Protein AF-A0A251XPJ9-F1 (afdb_monomer)

Nearest PDB structures (foldseek):
  3isr-assembly1_B  TM=8.741E-01  e=3.648E-04  Cytophaga hutchinsonii ATCC 33406
  8yax-assembly1_A  TM=3.515E-01  e=8.093E+00  Severe acute respiratory syndrome coronavirus 2
  2rqr-assembly1_A  TM=3.341E-01  e=9.079E+00  Homo sapiens
  6znp-assembly1_A  TM=2.346E-01  e=5.731E+00  Bacillus subtilis subsp. subtilis str. 168

Mean predicted aligned error: 10.45 Å

pLDDT: mean 82.35, std 20.32, range [29.84, 98.69]

Radius of gyration: 21.4 Å; Cα contacts (8 Å, |Δi|>4): 212; chains: 1; bounding box: 67×49×52 Å

Solvent-accessible surface area (backbone atoms only — not comparable to full-atom values): 9079 Å² total; per-residue (Å²): 138,87,87,76,86,83,81,76,83,82,86,73,80,73,75,79,77,75,76,74,84,70,78,73,76,61,54,37,65,58,22,59,77,66,76,52,67,41,42,62,20,51,30,47,40,52,41,50,54,38,44,73,75,71,35,58,48,34,30,33,28,30,32,30,49,81,57,94,83,61,56,69,69,46,73,42,74,37,41,84,39,38,26,34,33,35,55,80,95,52,82,46,57,38,27,77,75,78,74,42,72,71,50,96,45,56,47,82,72,35,74,24,82,42,64,89,72,30,53,94,78,81,84,86,87,90,72,71,101,77,79,86,90,84,86,87,49,77,42,61,41,88,117

Secondary structure (DSSP, 8-state):
---------------------PPPP--HHHHHHHT---HHHHHHHHHHHHHHTT--EEEEEEEE-S-TTPPTT-EEEPEEEEEEEEESSSEEEEETTTTEE--TTEEEEEEESSGGGS-SS-----SSS--------EEE---

Sequence (143 aa):
MRGGRGDRPRDRRAGRVHGRRHERAVDAREAWEQGRGVCQDITHIVIGALRHVGIPARYVSGYLHPKPNAAVGETVTGESHAWVEWFCGEWRGWDPTNLIDIGDRHVLVGRGRDYRDVAPLRGIYAGPFRSKLFVRVEITRES

Structure (mmCIF, N/CA/C/O backbone):
data_AF-A0A251XPJ9-F1
#
_entry.id   AF-A0A251XPJ9-F1
#
loop_
_atom_site.group_PDB
_atom_site.id
_atom_site.type_symbol
_atom_site.label_atom_id
_atom_site.label_alt_id
_atom_site.label_comp_id
_atom_site.label_asym_id
_atom_site.label_entity_id
_atom_site.label_seq_id
_atom_site.pdbx_PDB_ins_code
_atom_site.Cartn_x
_atom_site.Cartn_y
_atom_site.Cartn_z
_atom_site.occupancy
_atom_site.B_iso_or_equiv
_atom_site.auth_seq_id
_atom_site.auth_comp_id
_atom_site.auth_asym_id
_atom_site.auth_atom_id
_atom_site.pdbx_PDB_model_num
ATOM 1 N N . MET A 1 1 ? 50.773 -41.123 -33.958 1.00 44.53 1 MET A N 1
ATOM 2 C CA . MET A 1 1 ? 50.890 -39.682 -33.647 1.00 44.53 1 MET A CA 1
ATOM 3 C C . MET A 1 1 ? 49.639 -39.263 -32.886 1.00 44.53 1 MET A C 1
ATOM 5 O O . MET A 1 1 ? 48.541 -39.513 -33.364 1.00 44.53 1 MET A O 1
ATOM 9 N N . ARG A 1 2 ? 49.810 -38.792 -31.646 1.00 39.00 2 ARG A N 1
ATOM 10 C CA . ARG A 1 2 ? 48.748 -38.367 -30.716 1.00 39.00 2 ARG A CA 1
ATOM 11 C C . ARG A 1 2 ? 48.429 -36.880 -30.921 1.00 39.00 2 ARG A C 1
ATOM 13 O O . ARG A 1 2 ? 49.341 -36.120 -31.216 1.00 39.00 2 ARG A O 1
ATOM 20 N N . GLY A 1 3 ? 47.191 -36.490 -30.608 1.00 34.38 3 GLY A N 1
ATOM 21 C CA . GLY A 1 3 ? 46.788 -35.106 -30.311 1.00 34.38 3 GLY A CA 1
ATOM 22 C C . GLY A 1 3 ? 45.812 -34.536 -31.344 1.00 34.38 3 GLY A C 1
ATOM 23 O O . GLY A 1 3 ? 46.030 -34.678 -32.534 1.00 34.38 3 GLY A O 1
ATOM 24 N N . GLY A 1 4 ? 44.695 -33.910 -30.993 1.00 34.53 4 GLY A N 1
ATOM 25 C CA . GLY A 1 4 ? 44.093 -33.613 -29.699 1.00 34.53 4 GLY A CA 1
ATOM 26 C C . GLY A 1 4 ? 42.725 -32.988 -29.989 1.00 34.53 4 GLY A C 1
ATOM 27 O O . GLY A 1 4 ? 42.618 -32.110 -30.842 1.00 34.53 4 GLY A O 1
ATOM 28 N N . ARG A 1 5 ? 41.664 -33.483 -29.343 1.00 44.56 5 ARG A N 1
ATOM 29 C CA . ARG A 1 5 ? 40.331 -32.869 -29.419 1.00 44.56 5 ARG A CA 1
ATOM 30 C C . ARG A 1 5 ? 40.390 -31.572 -28.618 1.00 44.56 5 ARG A C 1
ATOM 32 O O . ARG A 1 5 ? 40.651 -31.611 -27.421 1.00 44.56 5 ARG A O 1
ATOM 39 N N . GLY A 1 6 ? 40.210 -30.442 -29.294 1.00 38.50 6 GLY A N 1
ATOM 40 C CA . GLY A 1 6 ? 40.145 -29.133 -28.658 1.00 38.50 6 GLY A CA 1
ATOM 41 C C . GLY A 1 6 ? 38.839 -28.971 -27.889 1.00 38.50 6 GLY A C 1
ATOM 42 O O . GLY A 1 6 ? 37.822 -28.605 -28.474 1.00 38.50 6 GLY A O 1
ATOM 43 N N . ASP A 1 7 ? 38.884 -29.231 -26.585 1.00 41.91 7 ASP A N 1
ATOM 44 C CA . ASP A 1 7 ? 37.894 -28.749 -25.625 1.00 41.91 7 ASP A CA 1
ATOM 45 C C . ASP A 1 7 ? 38.012 -27.223 -25.524 1.00 41.91 7 ASP A C 1
ATOM 47 O O . ASP A 1 7 ? 39.033 -26.691 -25.083 1.00 41.91 7 ASP A O 1
ATOM 51 N N . ARG A 1 8 ? 36.965 -26.496 -25.931 1.00 42.53 8 ARG A N 1
ATOM 52 C CA . ARG A 1 8 ? 36.814 -25.077 -25.579 1.00 42.53 8 ARG A CA 1
ATOM 53 C C . ARG A 1 8 ? 36.023 -24.978 -24.271 1.00 42.53 8 ARG A C 1
ATOM 55 O O . ARG A 1 8 ? 34.913 -25.513 -24.204 1.00 42.53 8 ARG A O 1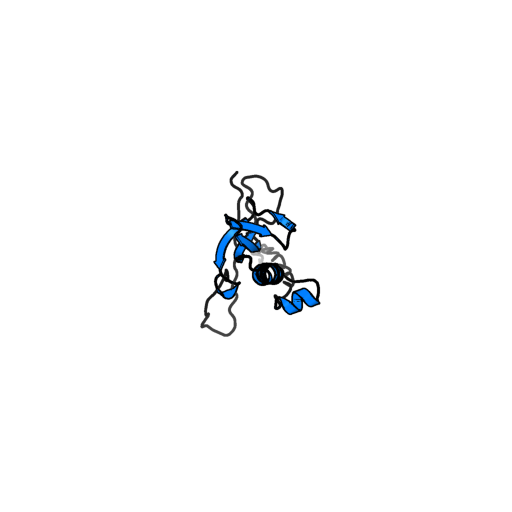
ATOM 62 N N . PRO A 1 9 ? 36.537 -24.285 -23.243 1.00 39.62 9 PRO A N 1
ATOM 63 C CA . PRO A 1 9 ? 35.864 -24.188 -21.959 1.00 39.62 9 PRO A CA 1
ATOM 64 C C . PRO A 1 9 ? 34.630 -23.283 -22.062 1.00 39.62 9 PRO A C 1
ATOM 66 O O . PRO A 1 9 ? 34.687 -22.158 -22.558 1.00 39.62 9 PRO A O 1
ATOM 69 N N . ARG A 1 10 ? 33.498 -23.789 -21.564 1.00 44.06 10 ARG A N 1
ATOM 70 C CA . ARG A 1 10 ? 32.281 -23.012 -21.314 1.00 44.06 10 ARG A CA 1
ATOM 71 C C . ARG A 1 10 ? 32.549 -22.062 -20.145 1.00 44.06 10 ARG A C 1
ATOM 73 O O . ARG A 1 10 ? 32.422 -22.473 -18.994 1.00 44.06 10 ARG A O 1
ATOM 80 N N . ASP A 1 11 ? 32.884 -20.806 -20.428 1.00 38.78 11 ASP A N 1
ATOM 81 C CA . ASP A 1 11 ? 32.900 -19.748 -19.412 1.00 38.78 11 ASP A CA 1
ATOM 82 C C . ASP A 1 11 ? 31.454 -19.381 -19.033 1.00 38.78 11 ASP A C 1
ATOM 84 O O . ASP A 1 11 ? 30.842 -18.457 -19.565 1.00 38.78 11 ASP A O 1
ATOM 88 N N . ARG A 1 12 ? 30.856 -20.175 -18.137 1.00 42.72 12 ARG A N 1
ATOM 89 C CA . ARG A 1 12 ? 29.672 -19.772 -17.376 1.00 42.72 12 ARG A CA 1
ATOM 90 C C . ARG A 1 12 ? 30.162 -19.074 -16.113 1.00 42.72 12 ARG A C 1
ATOM 92 O O . ARG A 1 12 ? 30.220 -19.690 -15.049 1.00 42.72 12 ARG A O 1
ATOM 99 N N . ARG A 1 13 ? 30.446 -17.772 -16.201 1.00 37.28 13 ARG A N 1
ATOM 100 C CA . ARG A 1 13 ? 30.416 -16.908 -15.015 1.00 37.28 13 ARG A CA 1
ATOM 101 C C . ARG A 1 13 ? 28.980 -16.865 -14.513 1.00 37.28 13 ARG A C 1
ATOM 103 O O . ARG A 1 13 ? 28.172 -16.048 -14.941 1.00 37.28 13 ARG A O 1
ATOM 110 N N . ALA A 1 14 ? 28.655 -17.789 -13.616 1.00 38.72 14 ALA A N 1
ATOM 111 C CA . ALA A 1 14 ? 27.504 -17.664 -12.746 1.00 38.72 14 ALA A CA 1
ATOM 112 C C . ALA A 1 14 ? 27.691 -16.366 -11.951 1.00 38.72 14 ALA A C 1
ATOM 114 O O . ALA A 1 14 ? 28.493 -16.305 -11.018 1.00 38.72 14 ALA A O 1
ATOM 115 N N . GLY A 1 15 ? 26.997 -15.306 -12.371 1.00 32.12 15 GLY A N 1
ATOM 116 C CA . GLY A 1 15 ? 26.893 -14.080 -11.598 1.00 32.12 15 GLY A CA 1
ATOM 117 C C . GLY A 1 15 ? 26.396 -14.446 -10.207 1.00 32.12 15 GLY A C 1
ATOM 118 O O . GLY A 1 15 ? 25.297 -14.975 -10.044 1.00 32.12 15 GLY A O 1
ATOM 119 N N . ARG A 1 16 ? 27.242 -14.229 -9.200 1.00 32.97 16 ARG A N 1
ATOM 120 C CA . ARG A 1 16 ? 26.884 -14.387 -7.795 1.00 32.97 16 ARG A CA 1
ATOM 121 C C . ARG A 1 16 ? 25.784 -13.369 -7.500 1.00 32.97 16 ARG A C 1
ATOM 123 O O . ARG A 1 16 ? 26.074 -12.195 -7.279 1.00 32.97 16 ARG A O 1
ATOM 130 N N . VAL A 1 17 ? 24.530 -13.820 -7.517 1.00 41.19 17 VAL A N 1
ATOM 131 C CA . VAL A 1 17 ? 23.395 -13.056 -6.996 1.00 41.19 17 VAL A CA 1
ATOM 132 C C . VAL A 1 17 ? 23.682 -12.849 -5.514 1.00 41.19 17 VAL A C 1
ATOM 134 O O . VAL A 1 17 ? 23.558 -13.771 -4.708 1.00 41.19 17 VAL A O 1
ATOM 137 N N . HIS A 1 18 ? 24.161 -11.658 -5.163 1.00 32.25 18 HIS A N 1
ATOM 138 C CA . HIS A 1 18 ? 24.207 -11.224 -3.779 1.00 32.25 18 HIS A CA 1
ATOM 139 C C . HIS A 1 18 ? 22.756 -11.134 -3.320 1.00 32.25 18 HIS A C 1
ATOM 141 O O . HIS A 1 18 ? 22.046 -10.196 -3.676 1.00 32.25 18 HIS A O 1
ATOM 147 N N . GLY A 1 19 ? 22.293 -12.152 -2.592 1.00 29.84 19 GLY A N 1
ATOM 148 C CA . GLY A 1 19 ? 21.022 -12.074 -1.892 1.00 29.84 19 GLY A CA 1
ATOM 149 C C . GLY A 1 19 ? 21.098 -10.874 -0.959 1.00 29.84 19 GLY A C 1
ATOM 150 O O . GLY A 1 19 ? 21.861 -10.900 0.008 1.00 29.84 19 GLY A O 1
ATOM 151 N N . ARG A 1 20 ? 20.369 -9.801 -1.283 1.00 40.41 20 ARG A N 1
ATOM 152 C CA . ARG A 1 20 ? 20.173 -8.696 -0.347 1.00 40.41 20 ARG A CA 1
ATOM 153 C C . ARG A 1 20 ? 19.588 -9.312 0.923 1.00 40.41 20 ARG A C 1
ATOM 155 O O . ARG A 1 20 ? 18.645 -10.099 0.845 1.00 40.41 20 ARG A O 1
ATOM 162 N N . ARG A 1 21 ? 20.169 -9.005 2.087 1.00 39.47 21 ARG A N 1
ATOM 163 C CA . ARG A 1 21 ? 19.489 -9.261 3.361 1.00 39.47 21 ARG A CA 1
ATOM 164 C C . ARG A 1 21 ? 18.200 -8.450 3.300 1.00 39.47 21 ARG A C 1
ATOM 166 O O . ARG A 1 21 ? 18.252 -7.230 3.393 1.00 39.47 21 ARG A O 1
ATOM 173 N N . HIS A 1 22 ? 17.077 -9.117 3.067 1.00 53.41 22 HIS A N 1
ATOM 174 C CA . HIS A 1 22 ? 15.778 -8.504 3.277 1.00 53.41 22 HIS A CA 1
ATOM 175 C C . HIS A 1 22 ? 15.686 -8.192 4.771 1.00 53.41 22 HIS A C 1
ATOM 177 O O . HIS A 1 22 ? 15.944 -9.077 5.594 1.00 53.41 22 HIS A O 1
ATOM 183 N N . GLU A 1 23 ? 15.396 -6.939 5.124 1.00 61.22 23 GLU A N 1
ATOM 184 C CA . GLU A 1 23 ? 14.970 -6.639 6.488 1.00 61.22 23 GLU A CA 1
ATOM 185 C C . GLU A 1 23 ? 13.778 -7.541 6.804 1.00 61.22 23 GLU A C 1
ATOM 187 O O . GLU A 1 23 ? 12.870 -7.734 5.991 1.00 61.22 23 GLU A O 1
ATOM 192 N N . ARG A 1 24 ? 13.866 -8.226 7.941 1.00 74.12 24 ARG A N 1
ATOM 193 C CA . ARG A 1 24 ? 12.836 -9.165 8.363 1.00 74.12 24 ARG A CA 1
ATOM 194 C C . ARG A 1 24 ? 11.634 -8.334 8.789 1.00 74.12 24 ARG A C 1
ATOM 196 O O . ARG A 1 24 ? 11.803 -7.467 9.638 1.00 74.12 24 ARG A O 1
ATOM 203 N N . ALA A 1 25 ? 10.460 -8.628 8.234 1.00 76.38 25 ALA A N 1
ATOM 204 C CA . ALA A 1 25 ? 9.221 -8.046 8.730 1.00 76.38 25 ALA A CA 1
ATOM 205 C C . ALA A 1 25 ? 9.090 -8.321 10.233 1.00 76.38 25 ALA A C 1
ATOM 207 O O . ALA A 1 25 ? 9.270 -9.466 10.675 1.00 76.38 25 ALA A O 1
ATOM 208 N N . VAL A 1 26 ? 8.817 -7.267 10.988 1.00 81.56 26 VAL A N 1
ATOM 209 C CA . VAL A 1 26 ? 8.510 -7.321 12.419 1.00 81.56 26 VAL A CA 1
ATOM 210 C C . VAL A 1 26 ? 7.018 -7.052 12.614 1.00 81.56 26 VAL A C 1
ATOM 212 O O . VAL A 1 26 ? 6.260 -6.994 11.646 1.00 81.56 26 VAL A O 1
ATOM 215 N N . ASP A 1 27 ? 6.541 -6.960 13.852 1.00 84.56 27 ASP A N 1
ATOM 216 C CA . ASP A 1 27 ? 5.191 -6.442 14.067 1.00 84.56 27 ASP A CA 1
ATOM 217 C C . ASP A 1 27 ? 5.179 -4.902 14.069 1.00 84.56 27 ASP A C 1
ATOM 219 O O . ASP A 1 27 ? 6.206 -4.233 14.197 1.00 84.56 27 ASP A O 1
ATOM 223 N N . ALA A 1 28 ? 3.989 -4.324 13.893 1.00 82.44 28 ALA A N 1
ATOM 224 C CA . ALA A 1 28 ? 3.820 -2.876 13.796 1.00 82.44 28 ALA A CA 1
ATOM 225 C C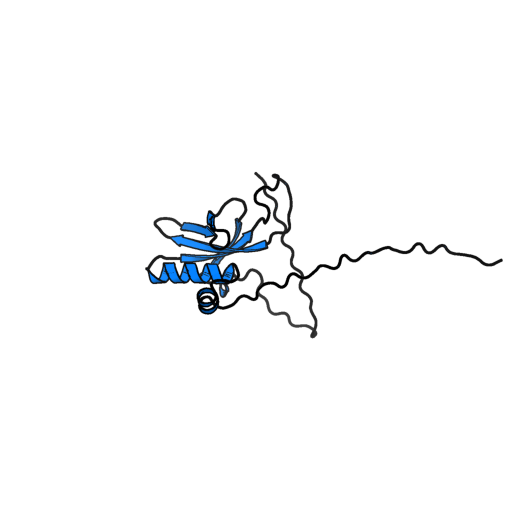 . ALA A 1 28 ? 4.302 -2.127 15.050 1.00 82.44 28 ALA A C 1
ATOM 227 O O . ALA A 1 28 ? 4.740 -0.983 14.953 1.00 82.44 28 ALA A O 1
ATOM 228 N N . ARG A 1 29 ? 4.217 -2.756 16.227 1.00 86.81 29 ARG A N 1
ATOM 229 C CA . ARG A 1 29 ? 4.649 -2.139 17.480 1.00 86.81 29 ARG A CA 1
ATOM 230 C C . ARG A 1 29 ? 6.168 -2.051 17.524 1.00 86.81 29 ARG A C 1
ATOM 232 O O . ARG A 1 29 ? 6.698 -0.988 17.825 1.00 86.81 29 ARG A O 1
ATOM 239 N N . GLU A 1 30 ? 6.851 -3.137 17.188 1.00 89.06 30 GLU A N 1
ATOM 240 C CA . GLU A 1 30 ? 8.309 -3.171 17.139 1.00 89.06 30 GLU A CA 1
ATOM 241 C C . GLU A 1 30 ? 8.851 -2.167 16.108 1.00 89.06 30 GLU A C 1
ATOM 243 O O . GLU A 1 30 ? 9.756 -1.394 16.421 1.00 89.06 30 GLU A O 1
ATOM 248 N N . ALA A 1 31 ? 8.268 -2.107 14.907 1.00 87.88 31 ALA A N 1
ATOM 249 C CA . ALA A 1 31 ? 8.675 -1.131 13.893 1.00 87.88 31 ALA A CA 1
ATOM 250 C C . ALA A 1 31 ? 8.453 0.324 14.343 1.00 87.88 31 ALA A C 1
ATOM 252 O O . ALA A 1 31 ? 9.283 1.192 14.062 1.00 87.88 31 ALA A O 1
ATOM 253 N N . TRP A 1 32 ? 7.363 0.592 15.071 1.00 84.69 32 TRP A N 1
ATOM 254 C CA . TRP A 1 32 ? 7.095 1.905 15.660 1.00 84.69 32 TRP A CA 1
ATOM 255 C C . TRP A 1 32 ? 8.151 2.282 16.703 1.00 84.69 32 TRP A C 1
ATOM 257 O O . TRP A 1 32 ? 8.717 3.370 16.639 1.00 84.69 32 TRP A O 1
ATOM 267 N N . GLU A 1 33 ? 8.457 1.369 17.627 1.00 89.62 33 GLU A N 1
ATOM 268 C CA . GLU A 1 33 ? 9.470 1.572 18.669 1.00 89.62 33 GLU A CA 1
ATOM 269 C C . GLU A 1 33 ? 10.878 1.772 18.071 1.00 89.62 33 GLU A C 1
ATOM 271 O O . GLU A 1 33 ? 11.669 2.549 18.603 1.00 89.62 33 GLU A O 1
ATOM 276 N N . GLN A 1 34 ? 11.188 1.120 16.945 1.00 89.25 34 GLN A N 1
ATOM 277 C CA . GLN A 1 34 ? 12.478 1.247 16.253 1.00 89.25 34 GLN A CA 1
ATOM 278 C C . GLN A 1 34 ? 12.562 2.438 15.288 1.00 89.25 34 GLN A C 1
ATOM 280 O O . GLN A 1 34 ? 13.659 2.766 14.831 1.00 89.25 34 GLN A O 1
ATOM 285 N N . GLY A 1 35 ? 11.433 3.053 14.922 1.00 84.69 35 GLY A N 1
ATOM 286 C CA . GLY A 1 35 ? 11.372 4.091 13.889 1.00 84.69 35 GLY A CA 1
ATOM 287 C C . GLY A 1 35 ? 11.771 3.609 12.486 1.00 84.69 35 GLY A C 1
ATOM 288 O O . GLY A 1 35 ? 12.088 4.426 11.624 1.00 84.69 35 GLY A O 1
ATOM 289 N N . ARG A 1 36 ? 11.794 2.291 12.253 1.00 83.38 36 ARG A N 1
ATOM 290 C CA . ARG A 1 36 ? 12.134 1.664 10.967 1.00 83.38 36 ARG A CA 1
ATOM 291 C C . ARG A 1 36 ? 11.442 0.310 10.833 1.00 83.38 36 ARG A C 1
ATOM 293 O O . ARG A 1 36 ? 11.222 -0.380 11.823 1.00 83.38 36 ARG A O 1
ATOM 300 N N . GLY A 1 37 ? 11.160 -0.090 9.601 1.00 87.50 37 GLY A N 1
ATOM 301 C CA . GLY A 1 37 ? 10.552 -1.376 9.272 1.00 87.50 37 GLY A CA 1
ATOM 302 C C . GLY A 1 37 ? 10.421 -1.538 7.764 1.00 87.50 37 GLY A C 1
ATOM 303 O O . GLY A 1 37 ? 10.752 -0.625 7.004 1.00 87.50 37 GLY A O 1
ATOM 304 N N . VAL A 1 38 ? 9.927 -2.692 7.320 1.00 92.06 38 VAL A N 1
ATOM 305 C CA . VAL A 1 38 ? 9.636 -2.900 5.893 1.00 92.06 38 VAL A CA 1
ATOM 306 C C . VAL A 1 38 ? 8.282 -2.293 5.513 1.00 92.06 38 VAL A C 1
ATOM 308 O O . VAL A 1 38 ? 7.491 -1.912 6.377 1.00 92.06 38 VAL A O 1
ATOM 311 N N . CYS A 1 39 ? 7.969 -2.243 4.213 1.00 94.25 39 CYS A N 1
ATOM 312 C CA . CYS A 1 39 ? 6.717 -1.661 3.714 1.00 94.25 39 CYS A CA 1
ATOM 313 C C . CYS A 1 39 ? 5.454 -2.258 4.358 1.00 94.25 39 CYS A C 1
ATOM 315 O O . CYS A 1 39 ? 4.476 -1.545 4.589 1.00 94.25 39 CYS A O 1
ATOM 317 N N . GLN A 1 40 ? 5.485 -3.547 4.710 1.00 94.19 40 GLN A N 1
ATOM 318 C CA . GLN A 1 40 ? 4.426 -4.211 5.468 1.00 94.19 40 GLN A CA 1
ATOM 319 C C . GLN A 1 40 ? 4.208 -3.564 6.843 1.00 94.19 40 GLN A C 1
ATOM 321 O O . GLN A 1 40 ? 3.070 -3.224 7.170 1.00 94.19 40 GLN A O 1
ATOM 326 N N . ASP A 1 41 ? 5.279 -3.385 7.615 1.00 94.12 41 ASP A N 1
ATOM 327 C CA . ASP A 1 41 ? 5.228 -2.910 9.000 1.00 94.12 41 ASP A CA 1
ATOM 328 C C . ASP A 1 41 ? 4.740 -1.459 9.037 1.00 94.12 41 ASP A C 1
ATOM 330 O O . ASP A 1 41 ? 3.806 -1.122 9.766 1.00 94.12 41 ASP A O 1
ATOM 334 N N . ILE A 1 42 ? 5.300 -0.621 8.158 1.00 95.25 42 ILE A N 1
ATOM 335 C CA . ILE A 1 42 ? 4.919 0.788 8.006 1.00 95.25 42 ILE A CA 1
ATOM 336 C C . ILE A 1 42 ? 3.437 0.899 7.613 1.00 95.25 42 ILE A C 1
ATOM 338 O O . ILE A 1 42 ? 2.688 1.684 8.197 1.00 95.25 42 ILE A O 1
ATOM 342 N N . THR A 1 43 ? 2.974 0.076 6.669 1.00 97.00 43 THR A N 1
ATOM 343 C CA . THR A 1 43 ? 1.562 0.064 6.257 1.00 97.00 43 THR A CA 1
ATOM 344 C C . THR A 1 43 ? 0.638 -0.341 7.410 1.00 97.00 43 THR A C 1
ATOM 346 O O . THR A 1 43 ? -0.422 0.263 7.588 1.00 97.00 43 THR A O 1
ATOM 349 N N . HIS A 1 44 ? 1.018 -1.327 8.232 1.00 96.50 44 HIS A N 1
ATOM 350 C CA . HIS A 1 44 ? 0.230 -1.712 9.410 1.00 96.50 44 HIS A CA 1
ATOM 351 C C . HIS A 1 44 ? 0.178 -0.619 10.474 1.00 96.50 44 HIS A C 1
ATOM 353 O O . HIS A 1 44 ? -0.896 -0.412 11.039 1.00 96.50 44 HIS A O 1
ATOM 359 N N . ILE A 1 45 ? 1.277 0.102 10.708 1.00 96.25 45 ILE A N 1
ATOM 360 C CA . ILE A 1 45 ? 1.303 1.258 11.617 1.00 96.25 45 ILE A CA 1
ATOM 361 C C . ILE A 1 45 ? 0.279 2.304 11.169 1.00 96.25 45 ILE A C 1
ATOM 363 O O . ILE A 1 45 ? -0.575 2.705 11.961 1.00 96.25 45 ILE A O 1
ATOM 367 N N . VAL A 1 46 ? 0.311 2.709 9.895 1.00 97.31 46 VAL A N 1
ATOM 368 C CA . VAL A 1 46 ? -0.590 3.752 9.375 1.00 97.31 46 VAL A CA 1
ATOM 369 C C . VAL A 1 46 ? -2.051 3.302 9.421 1.00 97.31 46 VAL A C 1
ATOM 371 O O . VAL A 1 46 ? -2.918 4.056 9.861 1.00 97.31 46 VAL A O 1
ATOM 374 N N . ILE A 1 47 ? -2.342 2.052 9.048 1.00 98.12 47 ILE A N 1
ATOM 375 C CA . ILE A 1 47 ? -3.693 1.483 9.172 1.00 98.12 47 ILE A CA 1
ATOM 376 C C . ILE A 1 47 ? -4.157 1.474 10.631 1.00 98.12 47 ILE A C 1
ATOM 378 O O . ILE A 1 47 ? -5.314 1.797 10.902 1.00 98.12 47 ILE A O 1
ATOM 382 N N . GLY A 1 48 ? -3.281 1.094 11.563 1.00 97.12 48 GLY A N 1
ATOM 383 C CA . GLY A 1 48 ? -3.566 1.104 12.995 1.00 97.12 48 GLY A CA 1
ATOM 384 C C . GLY A 1 48 ? -3.913 2.504 13.494 1.00 97.12 48 GLY A C 1
ATOM 385 O O . GLY A 1 48 ? -4.945 2.677 14.139 1.00 97.12 48 GLY A O 1
ATOM 386 N N . ALA A 1 49 ? -3.109 3.504 13.126 1.00 97.44 49 ALA A N 1
ATOM 387 C CA . ALA A 1 49 ? -3.328 4.904 13.480 1.00 97.44 49 ALA A CA 1
ATOM 388 C C . ALA A 1 49 ? -4.656 5.450 12.929 1.00 97.44 49 ALA A C 1
ATOM 390 O O . ALA A 1 49 ? -5.438 6.035 13.675 1.00 97.44 49 ALA A O 1
ATOM 391 N N . LEU A 1 50 ? -4.960 5.200 11.651 1.00 98.25 50 LEU A N 1
ATOM 392 C CA . LEU A 1 50 ? -6.221 5.622 11.032 1.00 98.25 50 LEU A CA 1
ATOM 393 C C . LEU A 1 50 ? -7.434 4.976 11.711 1.00 98.25 50 LEU A C 1
ATOM 395 O O . LEU A 1 50 ? -8.392 5.659 12.071 1.00 98.25 50 LEU 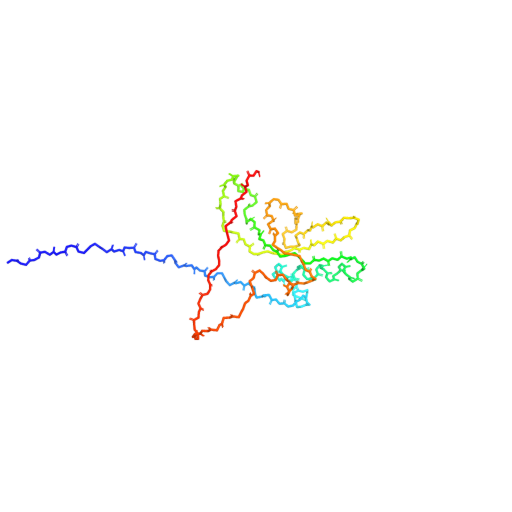A O 1
ATOM 399 N N . ARG A 1 51 ? -7.377 3.661 11.948 1.00 97.88 51 ARG A N 1
ATOM 400 C CA . ARG A 1 51 ? -8.462 2.937 12.623 1.00 97.88 51 ARG A CA 1
ATOM 401 C C . ARG A 1 51 ? -8.641 3.387 14.071 1.00 97.88 51 ARG A C 1
ATOM 403 O O . ARG A 1 51 ? -9.773 3.406 14.545 1.00 97.88 51 ARG A O 1
ATOM 410 N N . HIS A 1 52 ? -7.563 3.769 14.758 1.00 98.06 52 HIS A N 1
ATOM 411 C CA . HIS A 1 52 ? -7.625 4.283 16.127 1.00 98.06 52 HIS A CA 1
ATOM 412 C C . HIS A 1 52 ? -8.460 5.568 16.231 1.00 98.06 52 HIS A C 1
ATOM 414 O O . HIS A 1 52 ? -9.200 5.733 17.195 1.00 98.06 52 HIS A O 1
ATOM 420 N N . VAL A 1 53 ? -8.409 6.431 15.212 1.00 98.00 53 VAL A N 1
ATOM 421 C CA . VAL A 1 53 ? -9.220 7.661 15.137 1.00 98.00 53 VAL A CA 1
ATOM 422 C C . VAL A 1 53 ? -10.554 7.471 14.399 1.00 98.00 53 VAL A C 1
ATOM 424 O O . VAL A 1 53 ? -11.212 8.443 14.041 1.00 98.00 53 VAL A O 1
ATOM 427 N N . GLY A 1 54 ? -10.973 6.224 14.164 1.00 97.75 54 GLY A N 1
ATOM 428 C CA . GLY A 1 54 ? -12.271 5.898 13.564 1.00 97.75 54 GLY A CA 1
ATOM 429 C C . GLY A 1 54 ? -12.329 5.980 12.036 1.00 97.75 54 GLY A C 1
ATOM 430 O O . GLY A 1 54 ? -13.413 5.854 11.470 1.00 97.75 54 GLY A O 1
ATOM 431 N N . ILE A 1 55 ? -11.195 6.148 11.348 1.00 98.44 55 ILE A N 1
ATOM 432 C CA . ILE A 1 55 ? -11.149 6.178 9.882 1.00 98.44 55 ILE A CA 1
ATOM 433 C C . ILE A 1 55 ? -11.058 4.739 9.343 1.00 98.44 55 ILE A C 1
ATOM 435 O O . ILE A 1 55 ? -10.109 4.014 9.671 1.00 98.44 55 ILE A O 1
ATOM 439 N N . PRO A 1 56 ? -11.995 4.294 8.482 1.00 98.44 56 PRO A N 1
ATOM 440 C CA . PRO A 1 56 ? -11.887 2.995 7.831 1.00 98.44 56 PRO A CA 1
ATOM 441 C C . PRO A 1 56 ? -10.664 2.957 6.910 1.00 98.44 56 PRO A C 1
ATOM 443 O O . PRO A 1 56 ? -10.552 3.749 5.976 1.00 98.44 56 PRO A O 1
ATOM 446 N N . ALA A 1 57 ? -9.765 2.006 7.152 1.00 98.62 57 ALA A N 1
ATOM 447 C CA . ALA A 1 57 ? -8.551 1.805 6.366 1.00 98.62 57 ALA A CA 1
ATOM 448 C C . ALA A 1 57 ? -8.342 0.322 6.043 1.00 98.62 57 ALA A C 1
ATOM 450 O O . ALA A 1 57 ? -8.722 -0.551 6.834 1.00 98.62 57 ALA A O 1
ATOM 451 N N . ARG A 1 58 ? -7.727 0.028 4.896 1.00 98.38 58 ARG A N 1
ATOM 452 C CA . ARG A 1 58 ? -7.417 -1.322 4.414 1.00 98.38 58 ARG A CA 1
ATOM 453 C C . ARG A 1 58 ? -5.975 -1.432 3.934 1.00 98.38 58 ARG A C 1
ATOM 455 O O . ARG A 1 58 ? -5.367 -0.457 3.499 1.00 98.38 58 ARG A O 1
ATOM 462 N N . TYR A 1 59 ? -5.459 -2.648 4.035 1.00 98.38 59 TYR A N 1
ATOM 463 C CA . TYR A 1 59 ? -4.141 -3.036 3.561 1.00 98.38 59 TYR A CA 1
ATOM 464 C C . TYR A 1 59 ? -4.222 -3.389 2.085 1.00 98.38 59 TYR A C 1
ATOM 466 O O . TYR A 1 59 ? -5.122 -4.131 1.680 1.00 98.38 59 TYR A O 1
ATOM 474 N N . VAL A 1 60 ? -3.272 -2.897 1.298 1.00 98.31 60 VAL A N 1
ATOM 475 C CA . VAL A 1 60 ? -3.135 -3.262 -0.107 1.00 98.31 60 VAL A CA 1
ATOM 476 C C . VAL A 1 60 ? -1.804 -3.961 -0.311 1.00 98.31 60 VAL A C 1
ATOM 478 O O . VAL A 1 60 ? -0.762 -3.438 0.074 1.00 98.31 60 VAL A O 1
ATOM 481 N N . SER A 1 61 ? -1.851 -5.152 -0.904 1.00 96.62 61 SER A N 1
ATOM 482 C CA . SER A 1 61 ? -0.671 -5.871 -1.375 1.00 96.62 61 SER A CA 1
ATOM 483 C C . SER A 1 61 ? -0.586 -5.763 -2.890 1.00 96.62 61 SER A C 1
ATOM 485 O O . SER A 1 61 ? -1.596 -5.866 -3.596 1.00 96.62 61 SER A O 1
ATOM 487 N N . GLY A 1 62 ? 0.625 -5.564 -3.392 1.00 95.81 62 GLY A N 1
ATOM 488 C CA . GLY A 1 62 ? 0.866 -5.457 -4.816 1.00 95.81 62 GLY A CA 1
ATOM 489 C C . GLY A 1 62 ? 2.341 -5.477 -5.159 1.00 95.81 62 GLY A C 1
ATOM 490 O O . GLY A 1 62 ? 3.172 -5.986 -4.404 1.00 95.81 62 GLY A O 1
ATOM 491 N N . TYR A 1 63 ? 2.656 -4.900 -6.309 1.00 95.44 63 TYR A N 1
ATOM 492 C CA . TYR A 1 63 ? 4.022 -4.709 -6.758 1.00 95.44 63 TYR A CA 1
ATOM 493 C C . TYR A 1 63 ? 4.267 -3.259 -7.162 1.00 95.44 63 TYR A C 1
ATOM 495 O O . TYR A 1 63 ? 3.362 -2.567 -7.623 1.00 95.44 63 TYR A O 1
ATOM 503 N N . LEU A 1 64 ? 5.507 -2.816 -6.999 1.00 95.31 64 LEU A N 1
ATOM 504 C CA . LEU A 1 64 ? 5.970 -1.492 -7.375 1.00 95.31 64 LEU A CA 1
ATOM 505 C C . LEU A 1 64 ? 6.952 -1.592 -8.542 1.00 95.31 64 LEU A C 1
ATOM 507 O O . LEU A 1 64 ? 7.867 -2.420 -8.529 1.00 95.31 64 LEU A O 1
ATOM 511 N N . HIS A 1 65 ? 6.800 -0.705 -9.523 1.00 95.31 65 HIS A N 1
ATOM 512 C CA . HIS A 1 65 ? 7.823 -0.435 -10.523 1.00 95.31 65 HIS A CA 1
ATOM 513 C C . HIS A 1 65 ? 8.969 0.371 -9.868 1.00 95.31 65 HIS A C 1
ATOM 515 O O . HIS A 1 65 ? 8.792 1.560 -9.557 1.00 95.31 65 HIS A O 1
ATOM 521 N N . PRO A 1 66 ? 10.162 -0.222 -9.656 1.00 92.38 66 PRO A N 1
ATOM 522 C CA . PRO A 1 66 ? 11.221 0.371 -8.832 1.00 92.38 66 PRO A CA 1
ATOM 523 C C . PRO A 1 66 ? 11.872 1.611 -9.450 1.00 92.38 66 PRO A C 1
ATOM 525 O O . PRO A 1 66 ? 12.555 2.359 -8.759 1.00 92.38 66 PRO A O 1
ATOM 528 N N . LYS A 1 67 ? 11.686 1.842 -10.755 1.00 90.75 67 LYS A N 1
ATOM 529 C CA . LYS A 1 67 ? 12.235 3.007 -11.457 1.00 90.75 67 LYS A CA 1
ATOM 530 C C . LYS A 1 67 ? 11.147 4.067 -11.661 1.00 90.75 67 LYS A C 1
ATOM 532 O O . LYS A 1 67 ? 10.254 3.824 -12.473 1.00 90.75 67 LYS A O 1
ATOM 537 N N . PRO A 1 68 ? 11.219 5.229 -10.984 1.00 86.31 68 PRO A N 1
ATOM 538 C CA . PRO A 1 68 ? 10.285 6.338 -11.191 1.00 86.31 68 PRO A CA 1
ATOM 539 C C . PRO A 1 68 ? 10.284 6.879 -12.625 1.00 86.31 68 PRO A C 1
ATOM 541 O O . PRO A 1 68 ? 9.233 7.215 -13.154 1.00 86.31 68 PRO A O 1
ATOM 544 N N . ASN A 1 69 ? 11.464 6.903 -13.252 1.00 86.62 69 ASN A N 1
ATOM 545 C CA . ASN A 1 69 ? 11.709 7.539 -14.549 1.00 86.62 69 ASN A CA 1
ATOM 546 C C . ASN A 1 69 ? 11.984 6.523 -15.670 1.00 86.62 69 ASN A C 1
ATOM 548 O O . ASN A 1 69 ? 12.699 6.844 -16.616 1.00 86.62 69 ASN A O 1
ATOM 552 N N . ALA A 1 70 ? 11.509 5.279 -15.542 1.00 83.50 70 ALA A N 1
ATOM 553 C CA . ALA A 1 70 ? 11.671 4.302 -16.619 1.00 83.50 70 ALA A CA 1
ATOM 554 C C . ALA A 1 70 ? 10.965 4.763 -17.894 1.00 83.50 70 ALA A C 1
ATOM 556 O O . ALA A 1 70 ? 9.951 5.463 -17.833 1.00 83.50 70 ALA A O 1
ATOM 557 N N . ALA A 1 71 ? 11.504 4.373 -19.045 1.00 87.19 71 ALA A N 1
ATOM 558 C CA . ALA A 1 71 ? 10.846 4.645 -20.315 1.00 87.19 71 ALA A CA 1
ATOM 559 C C . ALA A 1 71 ? 9.529 3.854 -20.406 1.00 87.19 71 ALA A C 1
ATOM 561 O O . ALA A 1 71 ? 9.406 2.761 -19.852 1.00 87.19 71 ALA A O 1
ATOM 562 N N . VAL A 1 72 ? 8.532 4.396 -21.115 1.00 90.12 72 VAL A N 1
ATOM 563 C CA . VAL A 1 72 ? 7.361 3.591 -21.508 1.00 90.12 72 VAL A CA 1
ATOM 564 C C . VAL A 1 72 ? 7.854 2.393 -22.327 1.00 90.12 72 VAL A C 1
ATOM 566 O O . VAL A 1 72 ? 8.748 2.540 -23.161 1.00 90.12 72 VAL A O 1
ATOM 569 N N . GLY A 1 73 ? 7.311 1.208 -22.057 1.00 90.31 73 GLY A N 1
ATOM 570 C CA . GLY A 1 73 ? 7.726 -0.049 -22.680 1.00 90.31 73 GLY A CA 1
ATOM 571 C C . GLY A 1 73 ? 8.966 -0.703 -22.060 1.00 90.31 73 GLY A C 1
ATOM 572 O O . GLY A 1 73 ? 9.343 -1.794 -22.482 1.00 90.31 73 GLY A O 1
ATOM 573 N N . GLU A 1 74 ? 9.604 -0.093 -21.056 1.00 91.75 74 GLU A N 1
ATOM 574 C CA . GLU A 1 74 ? 10.710 -0.728 -20.337 1.00 91.75 74 GLU A CA 1
ATOM 575 C C . GLU A 1 74 ? 10.182 -1.770 -19.340 1.00 91.75 74 GLU A C 1
ATOM 577 O O . GLU A 1 74 ? 9.459 -1.437 -18.401 1.00 91.75 74 GLU A O 1
ATOM 582 N N . THR A 1 75 ? 10.577 -3.032 -19.518 1.00 93.19 75 THR A N 1
ATOM 583 C CA . THR A 1 75 ? 10.280 -4.107 -18.564 1.00 93.19 75 THR A CA 1
ATOM 584 C C . THR A 1 75 ? 11.339 -4.175 -17.467 1.00 93.19 75 THR A C 1
ATOM 586 O O . THR A 1 75 ? 12.539 -4.270 -17.739 1.00 93.19 75 THR A O 1
ATOM 589 N N . VAL A 1 76 ? 10.901 -4.202 -16.209 1.00 93.56 76 VAL A N 1
ATOM 590 C CA . VAL A 1 76 ? 11.774 -4.348 -15.036 1.00 93.56 76 VAL A CA 1
ATOM 591 C C . VAL A 1 76 ? 11.287 -5.461 -14.114 1.00 93.56 76 VAL A C 1
ATOM 593 O O . VAL A 1 76 ? 10.129 -5.867 -14.152 1.00 93.56 76 VAL A O 1
ATOM 596 N N . THR A 1 77 ? 12.166 -5.944 -13.232 1.00 94.50 77 THR A N 1
ATOM 597 C CA . THR A 1 77 ? 11.730 -6.797 -12.117 1.00 94.50 77 THR A CA 1
ATOM 598 C C . THR A 1 77 ? 10.982 -5.939 -11.097 1.00 94.50 77 THR A C 1
ATO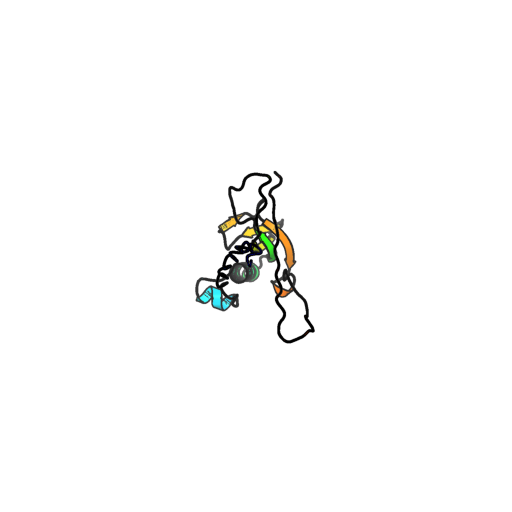M 600 O O . THR A 1 77 ? 11.573 -5.028 -10.520 1.00 94.50 77 THR A O 1
ATOM 603 N N . GLY A 1 78 ? 9.696 -6.227 -10.898 1.00 92.69 78 GLY A N 1
ATOM 604 C CA . GLY A 1 78 ? 8.855 -5.571 -9.904 1.00 92.69 78 GLY A CA 1
ATOM 605 C C . GLY A 1 78 ? 9.235 -5.968 -8.481 1.00 92.69 78 GLY A C 1
ATOM 606 O O . GLY A 1 78 ? 9.675 -7.093 -8.226 1.00 92.69 78 GLY A O 1
ATOM 607 N N . GLU A 1 79 ? 9.045 -5.045 -7.546 1.00 92.94 79 GLU A N 1
ATOM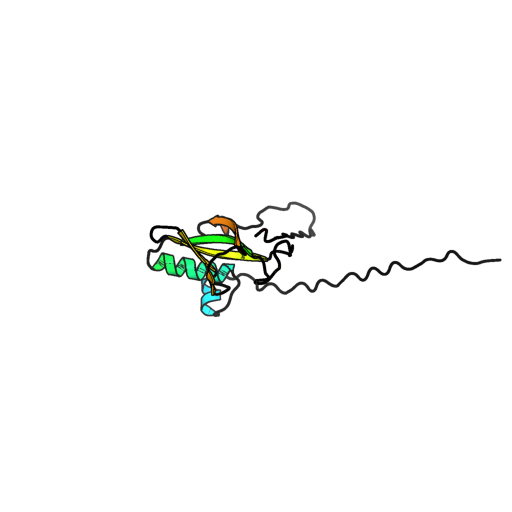 608 C CA . GLU A 1 79 ? 9.302 -5.273 -6.125 1.00 92.94 79 GLU A CA 1
ATOM 609 C C . GLU A 1 79 ? 7.974 -5.489 -5.400 1.00 92.94 79 GLU A C 1
ATOM 611 O O . GLU A 1 79 ? 7.036 -4.719 -5.591 1.00 92.94 79 GLU A O 1
ATOM 616 N N . SER A 1 80 ? 7.862 -6.554 -4.598 1.00 93.25 80 SER A N 1
ATOM 617 C CA . SER A 1 80 ? 6.678 -6.761 -3.757 1.00 93.25 80 SER A CA 1
ATOM 618 C C . SER A 1 80 ? 6.505 -5.563 -2.835 1.00 93.25 80 SER A C 1
ATOM 620 O O . SER A 1 80 ? 7.463 -5.172 -2.165 1.00 93.25 80 SER A O 1
ATOM 622 N N .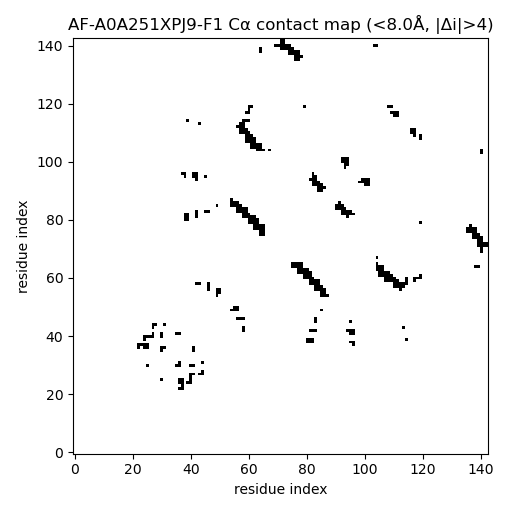 HIS A 1 81 ? 5.298 -5.016 -2.776 1.00 95.94 81 HIS A N 1
ATOM 623 C CA . HIS A 1 81 ? 5.041 -3.780 -2.060 1.00 95.94 81 HIS A CA 1
ATOM 624 C C . HIS A 1 81 ? 3.709 -3.796 -1.322 1.00 95.94 81 HIS A C 1
ATOM 626 O O . HIS A 1 81 ? 2.821 -4.609 -1.602 1.00 95.94 81 HIS A O 1
ATOM 632 N N . ALA A 1 82 ? 3.587 -2.880 -0.370 1.00 97.25 82 ALA A N 1
ATOM 633 C CA . ALA A 1 82 ? 2.382 -2.677 0.405 1.00 97.25 82 ALA A CA 1
ATOM 634 C C . ALA A 1 82 ? 2.124 -1.192 0.623 1.00 97.25 82 ALA A C 1
ATOM 636 O O . ALA A 1 82 ? 3.061 -0.411 0.790 1.00 97.25 82 ALA A O 1
ATOM 637 N N . TRP A 1 83 ? 0.848 -0.824 0.622 1.00 98.38 83 TRP A N 1
ATOM 638 C CA . TRP A 1 83 ? 0.404 0.537 0.891 1.00 98.38 83 TRP A CA 1
ATOM 639 C C . TRP A 1 83 ? -0.964 0.549 1.569 1.00 98.38 83 TRP A C 1
ATOM 641 O O . TRP A 1 83 ? -1.626 -0.487 1.715 1.00 98.38 83 TRP A O 1
ATOM 651 N N . VAL A 1 84 ? -1.381 1.732 2.015 1.00 98.62 84 VAL A N 1
ATOM 652 C CA . VAL A 1 84 ? -2.657 1.935 2.699 1.00 98.62 84 VAL A CA 1
ATOM 653 C C . VAL A 1 84 ? -3.674 2.564 1.756 1.00 98.62 84 VAL A C 1
ATOM 655 O O . VAL A 1 84 ? -3.350 3.456 0.976 1.00 98.62 84 VAL A O 1
ATOM 658 N N . GLU A 1 85 ? -4.925 2.122 1.864 1.00 98.69 85 GLU A N 1
ATOM 659 C CA . GLU A 1 85 ? -6.078 2.864 1.360 1.00 98.69 85 GLU A CA 1
ATOM 660 C C . GLU A 1 85 ? -7.033 3.179 2.524 1.00 98.69 85 GLU A C 1
ATOM 662 O O . GLU A 1 85 ? -7.288 2.312 3.363 1.00 98.69 85 GLU A O 1
ATOM 667 N N . TRP A 1 86 ? -7.591 4.388 2.581 1.00 98.62 86 TRP A N 1
ATOM 668 C CA . TRP A 1 86 ? -8.601 4.797 3.566 1.00 98.62 86 TRP A CA 1
ATOM 669 C C . TRP A 1 86 ? -9.833 5.398 2.904 1.00 98.62 86 TRP A C 1
ATOM 671 O O . TRP A 1 86 ? -9.787 5.825 1.752 1.00 98.62 86 TRP A O 1
ATOM 681 N N . PHE A 1 87 ? -10.950 5.398 3.627 1.00 98.38 87 PHE A N 1
ATOM 682 C CA . PHE A 1 87 ? -12.226 5.887 3.122 1.00 98.38 87 PHE A CA 1
ATOM 683 C C . PHE A 1 87 ? -12.579 7.254 3.714 1.00 98.38 87 PHE A C 1
ATOM 685 O O . PHE A 1 87 ? -12.696 7.393 4.931 1.00 98.38 87 PHE A O 1
ATOM 692 N N . CYS A 1 88 ? -12.799 8.248 2.852 1.00 96.50 88 CYS A N 1
ATOM 693 C CA . CYS A 1 88 ? -13.253 9.592 3.234 1.00 96.50 88 CYS A CA 1
ATOM 694 C C . CYS A 1 88 ? -14.320 10.141 2.265 1.00 96.50 88 CYS A C 1
ATOM 696 O O . CYS A 1 88 ? -14.242 11.280 1.814 1.00 96.50 88 CYS A O 1
ATOM 698 N N . GLY A 1 89 ? -15.294 9.299 1.904 1.00 97.56 89 GLY A N 1
ATOM 699 C CA . GLY A 1 89 ? -16.281 9.544 0.838 1.00 97.56 89 GLY A CA 1
ATOM 700 C C . GLY A 1 89 ? -15.957 8.760 -0.435 1.00 97.56 89 GLY A C 1
ATOM 701 O O . GLY A 1 89 ? -16.848 8.299 -1.140 1.00 97.56 89 GLY A O 1
ATOM 702 N N . GLU A 1 90 ? -14.672 8.495 -0.642 1.00 97.69 90 GLU A N 1
ATOM 703 C CA . GLU A 1 90 ? -14.132 7.557 -1.617 1.00 97.69 90 GLU A CA 1
ATOM 704 C C . GLU A 1 90 ? -12.870 6.898 -1.048 1.00 97.69 90 GLU A C 1
ATOM 706 O O . GLU A 1 90 ? -12.353 7.320 -0.007 1.00 97.69 90 GLU A O 1
ATOM 711 N N . TRP A 1 91 ? -12.377 5.856 -1.716 1.00 97.94 91 TRP A N 1
ATOM 712 C CA . TRP A 1 91 ? -11.108 5.234 -1.348 1.00 97.94 91 TRP A CA 1
ATOM 713 C C . TRP A 1 91 ? -9.940 6.082 -1.849 1.00 97.94 91 TRP A C 1
ATOM 715 O O . TRP A 1 91 ? -9.784 6.282 -3.050 1.00 97.94 91 TRP A O 1
ATOM 725 N N . ARG A 1 92 ? -9.100 6.539 -0.922 1.00 98.06 92 ARG A N 1
ATOM 726 C CA . ARG A 1 92 ? -7.844 7.248 -1.187 1.00 98.06 92 ARG A CA 1
ATOM 727 C C . ARG A 1 92 ? -6.676 6.349 -0.810 1.00 98.06 92 ARG A C 1
ATOM 729 O O . ARG A 1 92 ? -6.764 5.650 0.194 1.00 98.06 92 ARG A O 1
ATOM 736 N N . GLY A 1 93 ? -5.616 6.342 -1.615 1.00 97.81 93 GLY A N 1
ATOM 737 C CA . GLY A 1 93 ? -4.426 5.522 -1.391 1.00 97.81 93 GLY A CA 1
ATOM 738 C C . GLY A 1 93 ? -3.178 6.369 -1.185 1.00 97.81 93 GLY A C 1
ATOM 739 O O . GLY A 1 93 ? -3.034 7.403 -1.830 1.00 97.81 93 GLY A O 1
ATOM 740 N N . TRP A 1 94 ? -2.264 5.902 -0.336 1.00 98.38 94 TRP A N 1
ATOM 741 C CA . TRP A 1 94 ? -0.951 6.519 -0.140 1.00 98.38 94 TRP A CA 1
ATOM 742 C C . TRP A 1 94 ? 0.102 5.466 0.185 1.00 98.38 94 TRP A C 1
ATOM 744 O O . TRP A 1 94 ? -0.184 4.497 0.894 1.00 98.38 94 TRP A O 1
ATOM 754 N N . ASP A 1 95 ? 1.314 5.660 -0.328 1.00 97.94 95 ASP A N 1
ATOM 755 C CA . ASP A 1 95 ? 2.468 4.807 -0.078 1.00 97.94 95 ASP A CA 1
ATOM 756 C C . ASP A 1 95 ? 3.317 5.391 1.061 1.00 97.94 95 ASP A C 1
ATOM 758 O O . ASP A 1 95 ? 4.126 6.295 0.827 1.00 97.94 95 ASP A O 1
ATOM 762 N N . PRO A 1 96 ? 3.187 4.866 2.292 1.00 96.38 96 PRO A N 1
ATOM 763 C CA . PRO A 1 96 ? 3.888 5.417 3.441 1.00 96.38 96 PRO A CA 1
ATOM 764 C C . PRO A 1 96 ? 5.378 5.078 3.457 1.00 96.38 96 PRO A C 1
ATOM 766 O O . PRO A 1 96 ? 6.141 5.697 4.192 1.00 96.38 96 PRO A O 1
ATOM 769 N N . THR A 1 97 ? 5.799 4.095 2.658 1.00 94.88 97 THR A N 1
ATOM 770 C CA . THR A 1 97 ? 7.205 3.686 2.574 1.00 94.88 97 THR A CA 1
ATOM 771 C C . THR A 1 97 ? 7.987 4.667 1.713 1.00 94.88 97 THR A C 1
ATOM 773 O O . THR A 1 97 ? 9.116 5.018 2.039 1.00 94.88 97 THR A O 1
ATOM 776 N N . ASN A 1 98 ? 7.374 5.115 0.614 1.00 94.50 98 ASN A N 1
ATOM 777 C CA . ASN A 1 98 ? 8.006 6.005 -0.357 1.00 94.50 98 ASN A CA 1
ATOM 778 C C . ASN A 1 98 ? 7.551 7.468 -0.239 1.00 94.50 98 ASN A C 1
ATOM 780 O O . ASN A 1 98 ? 8.099 8.315 -0.938 1.00 94.50 98 ASN A O 1
ATOM 784 N N . LEU A 1 99 ? 6.575 7.765 0.626 1.00 95.69 99 LEU A N 1
ATOM 785 C CA . LEU A 1 99 ? 5.991 9.095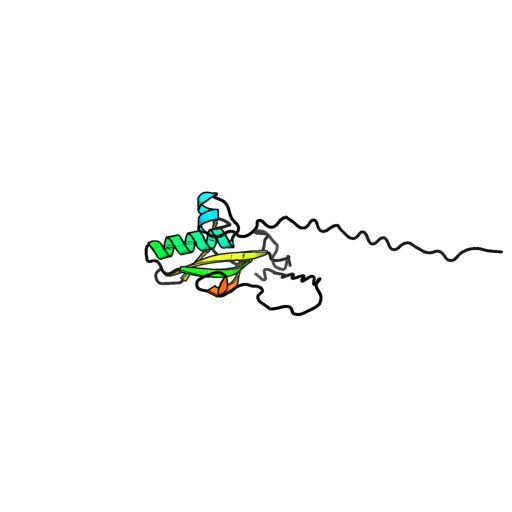 0.837 1.00 95.69 99 LEU A CA 1
ATOM 786 C C . LEU A 1 99 ? 5.407 9.712 -0.443 1.00 95.69 99 LEU A C 1
ATOM 788 O O . LEU A 1 99 ? 5.593 10.896 -0.721 1.00 95.69 99 LEU A O 1
ATOM 792 N N . ILE A 1 100 ? 4.697 8.904 -1.229 1.00 95.94 100 ILE A N 1
ATOM 793 C CA . ILE A 1 100 ? 4.107 9.306 -2.512 1.00 95.94 100 ILE A CA 1
ATOM 794 C C . ILE A 1 100 ? 2.657 8.844 -2.626 1.00 95.94 100 ILE A C 1
ATOM 796 O O . ILE A 1 100 ? 2.244 7.869 -1.994 1.00 95.94 100 ILE A O 1
ATOM 800 N N . ASP A 1 101 ? 1.903 9.518 -3.488 1.00 97.06 101 ASP A N 1
ATOM 801 C CA . ASP A 1 101 ? 0.591 9.042 -3.911 1.00 97.06 101 ASP A CA 1
ATOM 802 C C . ASP A 1 101 ? 0.703 7.761 -4.746 1.00 97.06 101 ASP A C 1
ATOM 804 O O . ASP A 1 101 ? 1.727 7.470 -5.378 1.00 97.06 101 ASP A O 1
ATOM 808 N N . ILE A 1 102 ? -0.382 6.988 -4.746 1.00 97.25 102 ILE A N 1
ATOM 809 C CA . ILE A 1 102 ? -0.509 5.799 -5.588 1.00 97.25 102 ILE A CA 1
ATOM 810 C C . ILE A 1 102 ? -0.705 6.245 -7.033 1.00 97.25 102 ILE A C 1
ATOM 812 O O . ILE A 1 102 ? -1.611 7.021 -7.330 1.00 97.25 102 ILE A O 1
ATOM 816 N N . GLY A 1 103 ? 0.138 5.736 -7.927 1.00 93.62 103 GLY A N 1
ATOM 817 C CA . GLY A 1 103 ? 0.087 6.056 -9.352 1.00 93.62 103 GLY A CA 1
ATOM 818 C C . GLY A 1 103 ? 0.498 4.871 -10.216 1.00 93.62 103 GLY A C 1
ATOM 819 O O . GLY A 1 103 ? 0.514 3.731 -9.757 1.00 93.62 103 GLY A O 1
ATOM 820 N N . ASP A 1 104 ? 0.905 5.147 -11.454 1.00 91.62 104 ASP A N 1
ATOM 821 C CA . ASP A 1 104 ? 1.130 4.137 -12.508 1.00 91.62 104 ASP A CA 1
ATOM 822 C C . ASP A 1 104 ? 2.232 3.111 -12.201 1.00 91.62 104 ASP A C 1
ATOM 824 O O . ASP A 1 104 ? 2.415 2.127 -12.915 1.00 91.62 104 ASP A O 1
ATOM 828 N N . ARG A 1 105 ? 2.998 3.331 -11.130 1.00 93.31 105 ARG A N 1
ATOM 829 C CA . ARG A 1 105 ? 4.030 2.398 -10.668 1.00 93.31 105 ARG A CA 1
ATOM 830 C C . ARG A 1 105 ? 3.490 1.332 -9.727 1.00 93.31 105 ARG A C 1
ATOM 832 O O . ARG A 1 105 ? 4.200 0.360 -9.489 1.00 93.31 105 ARG A O 1
ATOM 839 N N . HIS A 1 106 ? 2.289 1.499 -9.183 1.00 96.06 106 HIS A N 1
ATOM 840 C CA . HIS A 1 106 ? 1.695 0.599 -8.201 1.00 96.06 106 HIS A CA 1
ATOM 841 C C . HIS A 1 106 ? 0.715 -0.350 -8.886 1.00 96.06 106 HIS A C 1
ATOM 843 O O . HIS A 1 106 ? -0.388 0.025 -9.272 1.00 96.06 106 HIS A O 1
ATOM 849 N N . VAL A 1 107 ? 1.105 -1.616 -8.997 1.00 95.62 107 VAL A N 1
ATOM 850 C CA . VAL A 1 107 ? 0.251 -2.681 -9.521 1.00 95.62 107 VAL A CA 1
ATOM 851 C C . VAL A 1 107 ? -0.438 -3.373 -8.354 1.00 95.62 107 VAL A C 1
ATOM 853 O O . VAL A 1 107 ? 0.201 -4.054 -7.550 1.00 95.62 107 VAL A O 1
ATOM 856 N N . LEU A 1 108 ? -1.752 -3.199 -8.249 1.00 96.44 108 LEU A N 1
ATOM 857 C CA . LEU A 1 108 ? -2.555 -3.810 -7.197 1.00 96.44 108 LEU A CA 1
ATOM 858 C C . LEU A 1 108 ? -2.768 -5.303 -7.428 1.00 96.44 108 LEU A C 1
ATOM 860 O O . LEU A 1 108 ? -3.179 -5.712 -8.509 1.00 96.44 108 LEU A O 1
ATOM 864 N N . VAL A 1 109 ? -2.580 -6.099 -6.375 1.00 95.38 109 VAL A N 1
ATOM 865 C CA . VAL A 1 109 ? -2.868 -7.542 -6.390 1.00 95.38 109 VAL A CA 1
ATOM 866 C C . VAL A 1 109 ? -4.045 -7.884 -5.482 1.00 95.38 109 VAL A C 1
ATOM 868 O O . VAL A 1 109 ? -4.926 -8.640 -5.879 1.00 95.38 109 VAL A O 1
ATOM 871 N N . GLY A 1 110 ? -4.105 -7.316 -4.275 1.00 96.19 110 GLY A N 1
ATOM 872 C CA . GLY A 1 110 ? -5.161 -7.643 -3.320 1.00 96.19 110 GLY A CA 1
ATOM 873 C C . GLY A 1 110 ? -5.383 -6.578 -2.257 1.00 96.19 110 GLY A C 1
ATOM 874 O O . GLY A 1 110 ? -4.474 -5.836 -1.895 1.00 96.19 110 GLY A O 1
ATOM 875 N N . ARG A 1 111 ? -6.613 -6.525 -1.734 1.00 97.88 111 ARG A N 1
ATOM 876 C CA . ARG A 1 111 ? -7.034 -5.643 -0.634 1.00 97.88 111 ARG A CA 1
ATOM 877 C C . ARG A 1 111 ? -7.600 -6.461 0.525 1.00 97.88 111 ARG A C 1
ATOM 879 O O . ARG A 1 111 ? -8.419 -7.345 0.293 1.00 97.88 111 ARG A O 1
ATOM 886 N N . GLY A 1 112 ? -7.195 -6.150 1.752 1.00 96.81 112 GLY A N 1
ATOM 887 C CA . GLY A 1 112 ? -7.583 -6.899 2.950 1.00 96.81 112 GLY A CA 1
ATOM 888 C C . GLY A 1 112 ? -7.556 -6.059 4.224 1.00 96.81 112 GLY A C 1
ATOM 889 O O . GLY A 1 112 ? -7.222 -4.873 4.205 1.00 96.81 112 GLY A O 1
ATOM 890 N N . ARG A 1 113 ? -7.917 -6.655 5.365 1.00 95.38 113 ARG A N 1
ATOM 891 C CA . ARG A 1 113 ? -7.830 -5.981 6.670 1.00 95.38 113 ARG A CA 1
ATOM 892 C C . ARG A 1 113 ? -6.383 -5.854 7.124 1.00 95.38 113 ARG A C 1
ATOM 894 O O . ARG A 1 113 ? -6.051 -4.839 7.741 1.00 95.38 113 ARG A O 1
ATOM 901 N N . ASP A 1 114 ? -5.570 -6.864 6.833 1.00 93.38 114 ASP A N 1
ATOM 902 C CA . ASP A 1 114 ? -4.127 -6.899 7.056 1.00 93.38 114 ASP A CA 1
ATOM 903 C C . ASP A 1 114 ? -3.424 -7.825 6.043 1.00 93.38 114 ASP A C 1
ATOM 905 O O . ASP A 1 114 ? -4.040 -8.322 5.101 1.00 93.38 114 ASP A O 1
ATOM 909 N N . TYR A 1 115 ? -2.118 -8.040 6.227 1.00 90.12 115 TYR A N 1
ATOM 910 C CA . TYR A 1 115 ? -1.285 -8.824 5.310 1.00 90.12 115 TYR A CA 1
ATOM 911 C C . TYR A 1 115 ? -1.767 -10.276 5.149 1.00 90.12 115 TYR A C 1
ATOM 913 O O . TYR A 1 115 ? -1.649 -10.853 4.072 1.00 90.12 115 TYR A O 1
ATOM 921 N N . ARG A 1 116 ? -2.337 -10.885 6.195 1.00 89.50 116 ARG A N 1
ATOM 922 C CA . ARG A 1 116 ? -2.732 -12.305 6.190 1.00 89.50 116 ARG A CA 1
ATOM 923 C C . ARG A 1 116 ? -3.888 -12.591 5.238 1.00 89.50 116 ARG A C 1
ATOM 925 O O . ARG A 1 116 ? -4.014 -13.731 4.786 1.00 89.50 116 ARG A O 1
ATOM 932 N N . ASP A 1 117 ? -4.691 -11.577 4.932 1.00 89.19 117 ASP A N 1
ATOM 933 C CA . ASP A 1 117 ? -5.812 -11.674 3.998 1.00 89.19 117 ASP A CA 1
ATOM 934 C C . ASP A 1 117 ? -5.345 -11.679 2.536 1.00 89.19 117 ASP A C 1
ATOM 936 O O . ASP A 1 117 ? -6.040 -12.201 1.671 1.00 89.19 117 ASP A O 1
ATOM 940 N N . VAL A 1 118 ? -4.176 -11.091 2.255 1.00 91.00 118 VAL A N 1
ATOM 941 C CA . VAL A 1 118 ? -3.722 -10.774 0.889 1.00 91.00 118 VAL A CA 1
ATOM 942 C C . VAL A 1 118 ? -2.235 -11.039 0.670 1.00 91.00 118 VAL A C 1
ATOM 944 O O . VAL A 1 118 ? -1.585 -10.363 -0.122 1.00 91.00 118 VAL A O 1
ATOM 947 N N . ALA A 1 119 ? -1.679 -12.021 1.377 1.00 83.69 119 ALA A N 1
ATOM 948 C CA . ALA A 1 119 ? -0.279 -12.390 1.222 1.00 83.69 119 ALA A CA 1
ATOM 949 C C . ALA A 1 119 ? -0.003 -12.798 -0.245 1.00 83.69 119 ALA A C 1
ATOM 951 O O . ALA A 1 119 ? -0.676 -13.703 -0.748 1.00 83.69 119 ALA A O 1
ATOM 952 N N . PRO A 1 120 ? 0.988 -12.189 -0.927 1.00 70.69 120 PRO A N 1
ATOM 953 C CA . PRO A 1 120 ? 1.206 -12.378 -2.365 1.00 70.69 120 PRO A CA 1
ATOM 954 C C . PRO A 1 120 ? 1.617 -13.812 -2.728 1.00 70.69 120 PRO A C 1
ATOM 956 O O . PRO A 1 120 ? 1.406 -14.262 -3.850 1.00 70.69 120 PRO A O 1
ATOM 959 N N . LEU A 1 121 ? 2.188 -14.550 -1.773 1.00 71.56 121 LEU A N 1
ATOM 960 C CA . LEU A 1 121 ? 2.504 -15.969 -1.895 1.00 71.56 121 LEU A CA 1
ATOM 961 C C . LEU A 1 121 ? 2.051 -16.684 -0.622 1.00 71.56 121 LEU A C 1
ATOM 963 O O . LEU A 1 121 ? 2.597 -16.454 0.458 1.00 71.56 121 LEU A O 1
ATOM 967 N N . ARG A 1 122 ? 1.06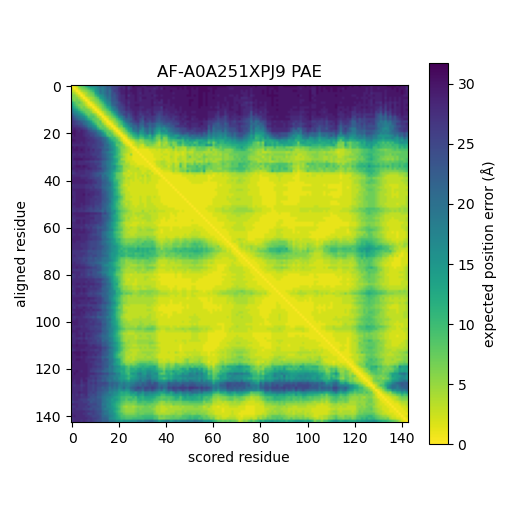8 -17.580 -0.750 1.00 64.56 122 ARG A N 1
ATOM 968 C CA . ARG A 1 122 ? 0.587 -18.433 0.341 1.00 64.56 122 ARG A CA 1
ATOM 969 C C . ARG A 1 122 ? 0.370 -19.852 -0.174 1.00 64.56 122 ARG A C 1
ATOM 971 O O . ARG A 1 122 ? -0.300 -20.052 -1.179 1.00 64.56 122 ARG A O 1
ATOM 978 N N . GLY A 1 123 ? 0.929 -20.840 0.519 1.00 64.94 123 GLY A N 1
ATOM 979 C CA . GLY A 1 123 ? 0.787 -22.249 0.161 1.00 64.94 123 GLY A CA 1
ATOM 980 C C . GLY A 1 123 ? 1.516 -23.164 1.139 1.00 64.94 123 GLY A C 1
ATOM 981 O O . GLY A 1 123 ? 2.373 -22.716 1.900 1.00 64.94 123 GLY A O 1
ATOM 982 N N . ILE A 1 124 ? 1.161 -24.446 1.121 1.00 71.31 124 ILE A N 1
ATOM 983 C CA . ILE A 1 124 ? 1.843 -25.498 1.878 1.00 71.31 124 ILE A CA 1
ATOM 984 C C . ILE A 1 124 ? 2.655 -26.309 0.871 1.00 71.31 124 ILE A C 1
ATOM 986 O O . ILE A 1 124 ? 2.100 -26.831 -0.093 1.00 71.31 124 ILE A O 1
ATOM 990 N N . TYR A 1 125 ? 3.965 -26.412 1.083 1.00 71.19 125 TYR A N 1
ATOM 991 C CA . TYR A 1 125 ? 4.816 -27.318 0.317 1.00 71.19 125 TYR A CA 1
ATOM 992 C C . TYR A 1 125 ? 5.055 -28.591 1.132 1.00 71.19 125 TYR A C 1
ATOM 994 O O . TYR A 1 125 ? 5.637 -28.528 2.214 1.00 71.19 125 TYR A O 1
ATOM 1002 N N . ALA A 1 126 ? 4.628 -29.739 0.605 1.00 73.75 126 ALA A N 1
ATOM 1003 C CA . ALA A 1 126 ? 4.927 -31.055 1.160 1.00 73.75 126 ALA A CA 1
ATOM 1004 C C . ALA A 1 126 ? 5.889 -31.793 0.213 1.00 73.75 126 ALA A C 1
ATOM 1006 O O . ALA A 1 126 ? 5.493 -32.268 -0.847 1.00 73.75 126 ALA A O 1
ATOM 1007 N N . GLY A 1 127 ? 7.170 -31.855 0.581 1.00 72.31 127 GLY A N 1
ATOM 1008 C CA . GLY A 1 127 ? 8.230 -32.510 -0.188 1.00 72.31 127 GLY A CA 1
ATOM 1009 C C . GLY A 1 127 ? 9.529 -32.609 0.625 1.00 72.31 127 GLY A C 1
ATOM 1010 O O . GLY A 1 127 ? 9.561 -32.150 1.767 1.00 72.31 127 GLY A O 1
ATOM 1011 N N . PRO A 1 128 ? 10.607 -33.207 0.085 1.00 76.94 128 PRO A N 1
ATOM 1012 C CA . PRO A 1 128 ? 11.856 -33.414 0.825 1.00 76.94 128 PRO A CA 1
ATOM 1013 C C . PRO A 1 128 ? 12.455 -32.100 1.360 1.00 76.94 128 PRO A C 1
ATOM 1015 O O . PRO A 1 128 ? 12.243 -31.037 0.780 1.00 76.94 128 PRO A O 1
ATOM 1018 N N . PHE A 1 129 ? 13.247 -32.201 2.440 1.00 70.25 129 PHE A N 1
ATOM 1019 C CA . PHE A 1 129 ? 13.761 -31.131 3.328 1.00 70.25 129 PHE A CA 1
ATOM 1020 C C . PHE A 1 129 ? 14.410 -29.887 2.679 1.00 70.25 129 PHE A C 1
ATOM 1022 O O . PHE A 1 129 ? 14.761 -28.944 3.387 1.00 70.25 129 PHE A O 1
ATOM 1029 N N . ARG A 1 130 ? 14.619 -29.858 1.359 1.00 68.25 130 ARG A N 1
ATOM 1030 C CA . ARG A 1 130 ? 15.223 -28.729 0.644 1.00 68.25 130 ARG A CA 1
ATOM 1031 C C . ARG A 1 130 ? 14.476 -28.450 -0.654 1.00 68.25 130 ARG A C 1
ATOM 1033 O O . ARG A 1 130 ? 14.782 -29.039 -1.686 1.00 68.25 130 ARG A O 1
ATOM 1040 N N . SER A 1 131 ? 13.555 -27.496 -0.614 1.00 70.44 131 SER A N 1
ATOM 1041 C CA . SER A 1 131 ? 13.013 -26.852 -1.809 1.00 70.44 131 SER A CA 1
ATOM 1042 C C . SER A 1 131 ? 13.506 -25.409 -1.894 1.00 70.44 131 SER A C 1
ATOM 1044 O O . SER A 1 131 ? 13.731 -24.742 -0.884 1.00 70.44 131 SER A O 1
ATOM 1046 N N . LYS A 1 132 ? 13.742 -24.934 -3.120 1.00 73.94 132 LYS A N 1
ATOM 1047 C CA . LYS A 1 132 ? 14.009 -23.522 -3.407 1.00 73.94 132 LYS A CA 1
ATOM 1048 C C . LYS A 1 132 ? 12.859 -23.009 -4.255 1.00 73.94 132 LYS A C 1
ATOM 1050 O O . LYS A 1 132 ? 12.643 -23.526 -5.347 1.00 73.94 132 LYS A O 1
ATOM 1055 N N . LEU A 1 133 ? 12.147 -22.009 -3.753 1.00 74.00 133 LEU A N 1
ATOM 1056 C CA . LEU A 1 133 ? 11.141 -21.286 -4.517 1.00 74.00 133 LEU A CA 1
ATOM 1057 C C . LEU A 1 133 ? 11.772 -19.998 -5.045 1.00 74.00 133 LEU A C 1
ATOM 1059 O O . LEU A 1 133 ? 12.328 -19.218 -4.274 1.00 74.00 133 LEU A O 1
ATOM 1063 N N . PHE A 1 134 ? 11.687 -19.791 -6.355 1.00 80.75 134 PHE A N 1
ATOM 1064 C CA . PHE A 1 134 ? 12.090 -18.550 -7.006 1.00 80.75 134 PHE A CA 1
ATOM 1065 C C . PHE A 1 134 ? 10.856 -17.925 -7.640 1.00 80.75 134 PHE A C 1
ATOM 1067 O O . PHE A 1 134 ? 10.170 -18.580 -8.421 1.00 80.75 134 PHE A O 1
ATOM 1074 N N . VAL A 1 135 ? 10.587 -16.667 -7.303 1.00 82.00 135 VAL A N 1
ATOM 1075 C CA . VAL A 1 135 ? 9.492 -15.888 -7.883 1.00 82.00 135 VAL A CA 1
ATOM 1076 C C . VAL A 1 135 ? 10.082 -14.620 -8.475 1.00 82.00 135 VAL A C 1
ATOM 1078 O O . VAL A 1 135 ? 10.865 -13.931 -7.822 1.00 82.00 135 VAL A O 1
ATOM 1081 N N . ARG A 1 136 ? 9.721 -14.334 -9.724 1.00 89.12 136 ARG A N 1
ATOM 1082 C CA . ARG A 1 136 ? 10.030 -13.087 -10.418 1.00 89.12 136 ARG A CA 1
ATOM 1083 C C . ARG A 1 136 ? 8.725 -12.545 -10.980 1.00 89.12 136 ARG A C 1
ATOM 1085 O O . ARG A 1 136 ? 8.007 -13.276 -11.652 1.00 89.12 136 ARG A O 1
ATOM 1092 N N . VAL A 1 137 ? 8.462 -11.273 -10.709 1.00 91.50 137 VAL A N 1
ATOM 1093 C CA . VAL A 1 137 ? 7.394 -10.510 -11.352 1.00 91.50 137 VAL A CA 1
ATOM 1094 C C . VAL A 1 137 ? 8.044 -9.477 -12.249 1.00 91.50 137 VAL A C 1
ATOM 1096 O O . VAL A 1 137 ? 8.994 -8.808 -11.842 1.00 91.50 137 VAL A O 1
ATOM 1099 N N . GLU A 1 138 ? 7.562 -9.394 -13.480 1.00 94.62 138 GLU A N 1
ATOM 1100 C CA . GLU A 1 138 ? 7.999 -8.416 -14.467 1.00 94.62 138 GLU A CA 1
ATOM 1101 C C . GLU A 1 138 ? 6.881 -7.396 -14.658 1.00 94.62 138 GLU A C 1
ATOM 1103 O O . GLU A 1 138 ? 5.710 -7.762 -14.744 1.00 94.62 138 GLU A O 1
ATOM 1108 N N . ILE A 1 139 ? 7.243 -6.115 -14.647 1.00 93.88 139 ILE A N 1
ATOM 1109 C CA . ILE A 1 139 ? 6.313 -4.994 -14.794 1.00 93.88 139 ILE A CA 1
ATOM 1110 C C . ILE A 1 139 ? 6.816 -4.124 -15.932 1.00 93.88 139 ILE A C 1
ATOM 1112 O O . ILE A 1 139 ? 8.009 -3.821 -15.996 1.00 93.88 139 ILE A O 1
ATOM 1116 N N . THR A 1 140 ? 5.891 -3.706 -16.787 1.00 92.94 140 THR A N 1
ATOM 1117 C CA . THR A 1 140 ? 6.128 -2.774 -17.886 1.00 92.94 140 THR A CA 1
ATOM 1118 C C . THR A 1 140 ? 5.113 -1.647 -17.772 1.00 92.94 140 THR A C 1
ATOM 1120 O O . THR A 1 140 ? 3.926 -1.913 -17.595 1.00 92.94 140 THR A O 1
ATOM 1123 N N . ARG A 1 141 ? 5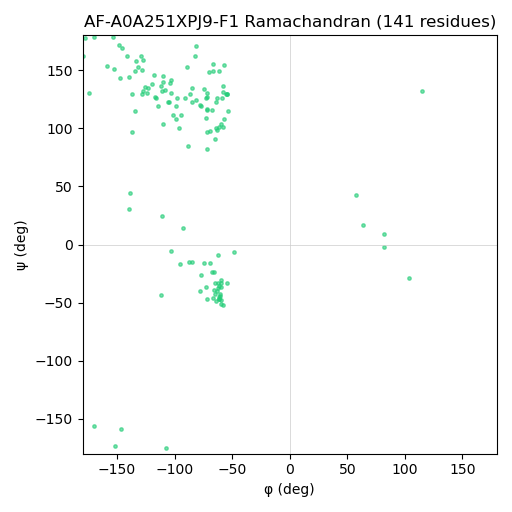.560 -0.392 -17.871 1.00 89.25 141 ARG A N 1
ATOM 1124 C CA . ARG A 1 141 ? 4.644 0.749 -18.007 1.00 89.25 141 ARG A CA 1
ATOM 1125 C C . ARG A 1 141 ? 4.219 0.882 -19.469 1.00 89.25 141 ARG A C 1
ATOM 1127 O O . ARG A 1 141 ? 5.091 1.001 -20.327 1.00 89.25 141 ARG A O 1
ATOM 1134 N N . GLU A 1 142 ? 2.917 0.880 -19.747 1.00 88.19 142 GLU A N 1
ATOM 1135 C CA . GLU A 1 142 ? 2.380 0.885 -21.122 1.00 88.19 142 GLU A CA 1
ATOM 1136 C C . GLU A 1 142 ? 2.028 2.278 -21.673 1.00 88.19 142 GLU A C 1
ATOM 1138 O O . GLU A 1 142 ? 1.933 2.435 -22.889 1.00 88.19 142 GLU A O 1
ATOM 1143 N N . SER A 1 143 ? 1.897 3.295 -20.816 1.00 81.38 143 SER A N 1
ATOM 1144 C CA . SER A 1 143 ? 1.588 4.682 -21.198 1.00 81.38 143 SER A CA 1
ATOM 1145 C C . SER A 1 143 ? 2.259 5.696 -20.285 1.00 81.38 143 SER A C 1
ATOM 1147 O O . SER A 1 143 ? 2.440 5.359 -19.092 1.00 81.38 143 SER A O 1
#

InterPro domains:
  IPR002931 Transglutaminase-like [PF01841] (21-94)
  IPR002931 Transglutaminase-like [SM00460] (31-98)
  IPR038765 Papain-like cysteine peptidase superfamily [SSF54001] (20-123)

Organism: Clavibacter michiganensis subsp. michiganensis (NCBI:txid33013)

Foldseek 3Di:
DDDDPDDDDDPPPPPPPPPDPDFDADALVVCVVVVHGAQQSQQVVVCVVCVVVPWDKKKWWFWFDPDPPDDAFDKDWTDTHIWMWTDDPHTFTARRVVRGGDDQRTGTDDIGRGCVVGPPDDDDDDDPPDDDDDDTDMDGHND